Protein AF-A0A959P4P5-F1 (afdb_monomer_lite)

pLDDT: mean 85.53, std 10.46, range [49.31, 95.31]

Sequence (75 aa):
DGDVHTNTIENFWSLLKRGLYGIYHQVSDKHLERYLDEFSARFNTRSLTTQERFENFLVDSESYLSHKRLTKKAI

Structure (mmCIF, N/CA/C/O backbone):
data_AF-A0A959P4P5-F1
#
_entry.id   AF-A0A959P4P5-F1
#
loop_
_atom_site.group_PDB
_atom_site.id
_atom_site.type_symbol
_atom_site.label_atom_id
_atom_site.label_alt_id
_atom_site.label_comp_id
_atom_site.label_asym_id
_atom_site.label_entity_id
_atom_site.label_seq_id
_atom_site.pdbx_PDB_ins_code
_atom_site.Cartn_x
_atom_site.Cartn_y
_atom_site.Cartn_z
_atom_site.occupancy
_atom_site.B_iso_or_equiv
_atom_site.auth_seq_id
_atom_site.auth_comp_id
_atom_site.auth_asym_id
_atom_site.auth_atom_id
_atom_site.pdbx_PDB_model_num
ATOM 1 N N . ASP A 1 1 ? 6.163 -11.645 -30.522 1.00 53.94 1 ASP A N 1
ATOM 2 C CA . ASP A 1 1 ? 5.805 -11.579 -29.094 1.00 53.94 1 ASP A CA 1
ATOM 3 C C . ASP A 1 1 ? 4.897 -10.395 -28.855 1.00 53.94 1 ASP A C 1
ATOM 5 O O . ASP A 1 1 ? 5.213 -9.307 -29.317 1.00 53.94 1 ASP A O 1
ATOM 9 N N . GLY A 1 2 ? 3.717 -10.631 -28.284 1.00 66.50 2 GLY A N 1
ATOM 10 C CA . GLY A 1 2 ? 2.714 -9.586 -28.081 1.00 66.50 2 GLY A CA 1
ATOM 11 C C . GLY A 1 2 ? 3.033 -8.735 -26.855 1.00 66.50 2 GLY A C 1
ATOM 12 O O . GLY A 1 2 ? 3.362 -9.275 -25.805 1.00 66.50 2 GLY A O 1
ATOM 13 N N . ASP A 1 3 ? 2.861 -7.421 -26.982 1.00 73.56 3 ASP A N 1
ATOM 14 C CA . ASP A 1 3 ? 3.052 -6.389 -25.942 1.00 73.56 3 ASP A CA 1
ATOM 15 C C . ASP A 1 3 ? 2.101 -6.50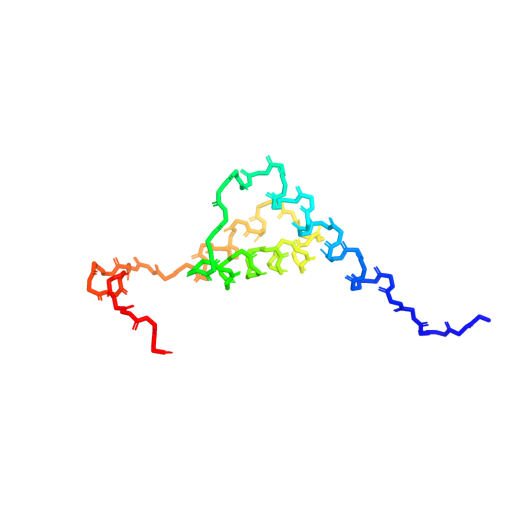2 -24.729 1.00 73.56 3 ASP A C 1
ATOM 17 O O . ASP A 1 3 ? 2.061 -5.630 -23.862 1.00 73.56 3 ASP A O 1
ATOM 21 N N . VAL A 1 4 ? 1.297 -7.565 -24.651 1.00 81.88 4 VAL A N 1
ATOM 22 C CA . VAL A 1 4 ? 0.303 -7.764 -23.596 1.00 81.88 4 VAL A CA 1
ATOM 23 C C . VAL A 1 4 ? 0.725 -8.941 -22.732 1.00 81.88 4 VAL A C 1
ATOM 25 O O . VAL A 1 4 ? 0.664 -10.093 -23.156 1.00 81.88 4 VAL A O 1
ATOM 28 N N . HIS A 1 5 ? 1.121 -8.644 -21.495 1.00 84.88 5 HIS A N 1
ATOM 29 C CA . HIS A 1 5 ? 1.501 -9.643 -20.502 1.00 84.88 5 HIS A CA 1
ATOM 30 C C . HIS A 1 5 ? 0.853 -9.371 -19.137 1.00 84.88 5 HIS A C 1
ATOM 32 O O . HIS A 1 5 ? 0.672 -8.225 -18.718 1.00 84.88 5 HIS A O 1
ATOM 38 N N . THR A 1 6 ? 0.570 -10.435 -18.391 1.00 91.06 6 THR A N 1
ATOM 39 C CA . THR A 1 6 ? -0.010 -10.398 -17.036 1.00 91.06 6 THR A CA 1
ATOM 40 C C . THR A 1 6 ? 1.042 -10.410 -15.923 1.00 91.06 6 THR A C 1
ATOM 42 O O . THR A 1 6 ? 0.695 -10.373 -14.744 1.00 91.06 6 THR A O 1
ATOM 45 N N . ASN A 1 7 ? 2.331 -10.366 -16.277 1.00 89.94 7 ASN A N 1
ATOM 46 C CA . ASN A 1 7 ? 3.462 -10.457 -15.344 1.00 89.94 7 ASN A CA 1
ATOM 47 C C . ASN A 1 7 ? 3.343 -9.513 -14.136 1.00 89.94 7 ASN A C 1
ATOM 49 O O . ASN A 1 7 ? 3.634 -9.901 -13.007 1.00 89.94 7 ASN A O 1
ATOM 53 N N . THR A 1 8 ? 2.886 -8.276 -14.349 1.00 90.75 8 THR A N 1
ATOM 54 C CA . THR A 1 8 ? 2.725 -7.288 -13.273 1.00 90.75 8 THR A CA 1
ATOM 55 C C . THR A 1 8 ? 1.673 -7.719 -12.252 1.00 90.75 8 THR A C 1
ATOM 57 O O . THR A 1 8 ? 1.931 -7.680 -11.049 1.00 90.75 8 THR A O 1
ATOM 60 N N . ILE A 1 9 ? 0.496 -8.150 -12.718 1.00 92.62 9 ILE A N 1
ATOM 61 C CA . ILE A 1 9 ? -0.613 -8.518 -11.832 1.00 92.62 9 ILE A CA 1
ATOM 62 C C . ILE A 1 9 ? -0.344 -9.860 -11.138 1.00 92.62 9 ILE A C 1
ATOM 64 O O . ILE A 1 9 ? -0.614 -10.013 -9.949 1.00 92.62 9 ILE A O 1
ATOM 68 N N . GLU A 1 10 ? 0.277 -10.814 -11.831 1.00 94.75 10 GLU A N 1
ATOM 69 C CA . GLU A 1 10 ? 0.683 -12.100 -11.254 1.00 94.75 10 GLU A CA 1
ATOM 70 C C . GLU A 1 10 ? 1.745 -11.939 -10.162 1.00 94.75 10 GLU A C 1
ATOM 72 O O . GLU A 1 10 ? 1.679 -12.602 -9.119 1.00 94.75 10 GLU A O 1
ATOM 77 N N . ASN A 1 11 ? 2.695 -11.022 -10.365 1.00 93.88 11 ASN A N 1
ATOM 78 C CA . ASN A 1 11 ? 3.705 -10.691 -9.366 1.00 93.88 11 ASN A CA 1
ATOM 79 C C . ASN A 1 11 ? 3.054 -10.119 -8.097 1.00 93.88 11 ASN A C 1
ATOM 81 O O . ASN A 1 11 ? 3.316 -10.615 -6.999 1.00 93.88 11 ASN A O 1
ATOM 85 N N . PHE A 1 12 ? 2.128 -9.165 -8.247 1.00 95.31 12 PHE A N 1
ATOM 86 C CA . PHE A 1 12 ? 1.376 -8.605 -7.121 1.00 95.31 12 PHE A CA 1
ATOM 87 C C . PHE A 1 12 ? 0.669 -9.693 -6.294 1.00 95.31 12 PHE A C 1
ATOM 89 O O . PHE A 1 12 ? 0.874 -9.790 -5.081 1.00 95.31 12 PHE A O 1
ATOM 96 N N . TRP A 1 13 ? -0.103 -10.572 -6.943 1.00 94.88 13 TRP A N 1
ATOM 97 C CA . TRP A 1 13 ? -0.820 -11.646 -6.245 1.00 94.88 13 TRP A CA 1
ATOM 98 C C . TRP A 1 13 ? 0.115 -12.660 -5.586 1.00 94.88 13 TRP A C 1
ATOM 100 O O . TRP A 1 13 ? -0.210 -13.206 -4.529 1.00 94.88 13 TRP A O 1
ATOM 110 N N . SER A 1 14 ? 1.277 -12.913 -6.185 1.00 94.94 14 SER A N 1
ATOM 111 C CA . SER A 1 14 ? 2.293 -13.793 -5.605 1.00 94.94 14 SER A CA 1
ATOM 112 C C . SER A 1 14 ? 2.856 -13.224 -4.300 1.00 94.94 14 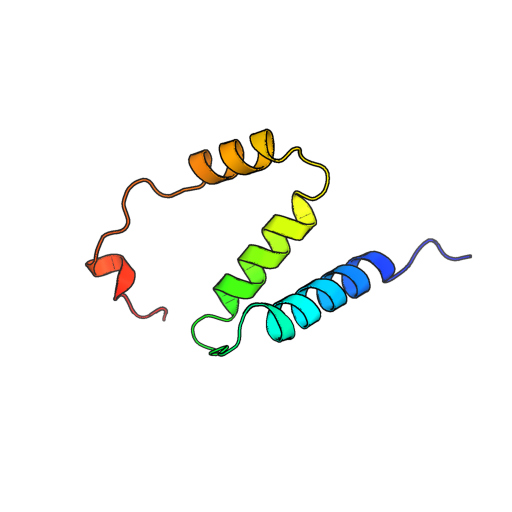SER A C 1
ATOM 114 O O . SER A 1 14 ? 3.017 -13.963 -3.325 1.00 94.94 14 SER A O 1
ATOM 116 N N . LEU A 1 15 ? 3.105 -11.910 -4.252 1.00 94.19 15 LEU A N 1
ATOM 117 C CA . LEU A 1 15 ? 3.566 -11.213 -3.049 1.00 94.19 15 LEU A CA 1
ATOM 118 C C . LEU A 1 15 ? 2.497 -11.189 -1.954 1.00 94.19 15 LEU A C 1
ATOM 120 O O . LEU A 1 15 ? 2.807 -11.527 -0.810 1.00 94.19 15 LEU A O 1
ATOM 124 N N . LEU A 1 16 ? 1.248 -10.862 -2.303 1.00 94.31 16 LEU A N 1
ATOM 125 C CA . LEU A 1 16 ? 0.135 -10.841 -1.352 1.00 94.31 16 LEU A CA 1
ATOM 126 C C . LEU A 1 16 ? -0.053 -12.207 -0.685 1.00 94.31 16 LEU A C 1
ATOM 128 O O . LEU A 1 16 ? -0.056 -12.298 0.540 1.00 94.31 16 LEU A O 1
ATOM 132 N N . LYS A 1 17 ? -0.150 -13.286 -1.475 1.00 92.88 17 LYS A N 1
ATOM 133 C CA . LYS A 1 17 ? -0.335 -14.646 -0.940 1.00 92.88 17 LYS A CA 1
ATOM 134 C C . LYS A 1 17 ? 0.793 -15.022 0.018 1.00 92.88 17 LYS A C 1
ATOM 136 O O . LYS A 1 17 ? 0.526 -15.494 1.117 1.00 92.88 17 LYS A O 1
ATOM 141 N N . ARG A 1 18 ? 2.053 -14.772 -0.359 1.00 94.12 18 ARG A N 1
ATOM 142 C CA . ARG A 1 18 ? 3.211 -15.068 0.503 1.00 94.12 18 ARG A CA 1
ATOM 143 C C . ARG A 1 18 ? 3.180 -14.267 1.804 1.00 94.12 18 ARG A C 1
ATOM 145 O O . ARG A 1 18 ? 3.508 -14.808 2.854 1.00 94.12 18 ARG A O 1
ATOM 152 N N . GLY A 1 19 ? 2.768 -13.005 1.733 1.00 92.31 19 GLY A N 1
ATOM 153 C CA . GLY A 1 19 ? 2.577 -12.155 2.900 1.00 92.31 19 GLY A CA 1
ATOM 154 C C . GLY A 1 19 ? 1.486 -12.669 3.837 1.00 92.31 19 GLY A C 1
ATOM 155 O O . GLY A 1 19 ? 1.728 -12.781 5.035 1.00 92.31 19 GLY A O 1
ATOM 156 N N . LEU A 1 20 ? 0.328 -13.053 3.293 1.00 90.25 20 LEU A N 1
ATOM 157 C CA . LEU A 1 20 ? -0.768 -13.659 4.056 1.00 90.25 20 LEU A CA 1
ATOM 158 C C . LEU A 1 20 ? -0.327 -14.947 4.753 1.00 90.25 20 LEU A C 1
ATOM 160 O O . LEU A 1 20 ? -0.577 -15.090 5.939 1.00 90.25 20 LEU A O 1
ATOM 164 N N . TYR A 1 21 ? 0.392 -15.839 4.070 1.00 89.69 21 TYR A N 1
ATOM 165 C CA . TYR A 1 21 ? 0.856 -17.083 4.692 1.00 89.69 21 TYR A CA 1
ATOM 166 C C . TYR A 1 21 ? 1.984 -16.890 5.716 1.00 89.69 21 TYR A C 1
ATOM 168 O O . TYR A 1 21 ? 2.039 -17.631 6.692 1.00 89.69 21 TYR A O 1
ATOM 176 N N . GLY A 1 22 ? 2.911 -15.953 5.486 1.00 89.69 22 GLY A N 1
ATOM 177 C CA . GLY A 1 22 ? 4.124 -15.825 6.303 1.00 89.69 22 GLY A CA 1
ATOM 178 C C . GLY A 1 22 ? 4.046 -14.800 7.435 1.00 89.69 22 GLY A C 1
ATOM 179 O O . GLY A 1 22 ? 4.677 -14.983 8.472 1.00 89.69 22 GLY A O 1
ATOM 180 N N . ILE A 1 23 ? 3.309 -13.705 7.241 1.00 90.31 23 ILE A N 1
ATOM 181 C CA . ILE A 1 23 ? 3.257 -12.580 8.187 1.00 90.31 23 ILE A CA 1
ATOM 182 C C . ILE A 1 23 ? 1.967 -12.659 9.010 1.00 90.31 23 ILE A C 1
ATOM 184 O O . ILE A 1 23 ? 2.002 -12.612 10.243 1.00 90.31 23 ILE A O 1
ATOM 188 N N . TYR A 1 24 ? 0.822 -12.825 8.345 1.00 88.75 24 TYR A N 1
ATOM 189 C CA . TYR A 1 24 ? -0.489 -12.773 8.991 1.00 88.75 24 TYR A CA 1
ATOM 190 C C . TYR A 1 24 ? -0.981 -14.176 9.361 1.00 88.75 24 TYR A C 1
ATOM 192 O O . TYR A 1 24 ? -1.612 -14.871 8.579 1.00 88.75 24 TYR A O 1
ATOM 200 N N . HIS A 1 25 ? -0.743 -14.584 10.604 1.00 80.81 25 HIS A N 1
ATOM 201 C CA . HIS A 1 25 ? -1.122 -15.919 11.082 1.00 80.81 25 HIS A CA 1
ATOM 202 C C . HIS A 1 25 ? -2.640 -16.081 11.295 1.00 80.81 25 HIS A C 1
ATOM 204 O O . HIS A 1 25 ? -3.145 -17.201 11.346 1.00 80.81 25 HIS A O 1
ATOM 210 N N . GLN A 1 26 ? -3.375 -14.969 11.415 1.00 84.44 26 GLN A N 1
ATOM 211 C CA . GLN A 1 26 ? -4.835 -14.932 11.498 1.00 84.44 26 GLN A CA 1
ATOM 212 C C . GLN A 1 26 ? -5.367 -13.773 10.654 1.00 84.44 26 GLN A C 1
ATOM 214 O O . GLN A 1 26 ? -5.269 -12.608 11.037 1.00 84.44 26 GLN A O 1
ATOM 219 N N . VAL A 1 27 ? -5.925 -14.105 9.493 1.00 83.88 27 VAL A N 1
ATOM 220 C CA . VAL A 1 27 ? -6.545 -13.151 8.569 1.00 83.88 27 VAL A CA 1
ATOM 221 C C . VAL A 1 27 ? -8.053 -13.198 8.793 1.00 83.88 27 VAL A C 1
ATOM 223 O O . VAL A 1 27 ? -8.642 -14.274 8.845 1.00 83.88 27 VAL A O 1
ATOM 226 N N . SER A 1 28 ? -8.681 -12.034 8.946 1.00 86.75 28 SER A N 1
ATOM 227 C CA . SER A 1 28 ? -10.138 -11.907 9.034 1.00 86.75 28 SER A CA 1
ATOM 228 C C . SER A 1 28 ? -10.644 -11.058 7.882 1.00 86.75 28 SER A C 1
ATOM 230 O O . SER A 1 28 ? -10.053 -10.018 7.587 1.00 86.75 28 SER A O 1
ATOM 232 N N . ASP A 1 29 ? -11.783 -11.446 7.310 1.00 86.75 29 ASP A N 1
ATOM 233 C CA . ASP A 1 29 ? -12.461 -10.706 6.238 1.00 86.75 29 ASP A CA 1
ATOM 234 C C . ASP A 1 29 ? -12.702 -9.235 6.601 1.00 86.75 29 ASP A C 1
ATOM 236 O O . ASP A 1 29 ? -12.619 -8.359 5.745 1.00 86.75 29 ASP A O 1
ATOM 240 N N . LYS A 1 30 ? -12.894 -8.939 7.896 1.00 86.19 30 LYS A N 1
ATOM 241 C CA . LYS A 1 30 ? -13.071 -7.576 8.425 1.00 86.19 30 LYS A CA 1
ATOM 242 C C . LYS A 1 30 ? -11.901 -6.632 8.134 1.00 86.19 30 LYS A C 1
ATOM 244 O O . LYS A 1 30 ? -12.074 -5.423 8.219 1.00 86.19 30 LYS A O 1
ATOM 249 N N . HIS A 1 31 ? -10.711 -7.166 7.873 1.00 86.25 31 HIS A N 1
ATOM 250 C CA . HIS A 1 31 ? -9.500 -6.383 7.628 1.00 86.25 31 HIS A CA 1
ATOM 251 C C . HIS A 1 31 ? -8.935 -6.612 6.223 1.00 86.25 31 HIS A C 1
ATOM 253 O O . HIS A 1 31 ? -7.837 -6.142 5.935 1.00 86.25 31 HIS A O 1
ATOM 259 N N . LEU A 1 32 ? -9.664 -7.318 5.351 1.00 90.06 32 LEU A N 1
ATOM 260 C CA . LEU A 1 32 ? -9.177 -7.681 4.022 1.00 90.06 32 LEU A CA 1
ATOM 261 C C . LEU A 1 32 ? -8.798 -6.450 3.191 1.00 90.06 32 LEU A C 1
ATOM 263 O O . LEU A 1 32 ? -7.737 -6.442 2.571 1.00 90.06 32 LEU A O 1
ATOM 267 N N . GLU A 1 33 ? -9.618 -5.399 3.255 1.00 90.75 33 GLU A N 1
ATOM 268 C CA . GLU A 1 33 ? -9.348 -4.100 2.625 1.00 90.75 33 GLU A CA 1
ATOM 269 C C . GLU A 1 33 ? -7.988 -3.528 3.055 1.00 90.75 33 GLU A C 1
ATOM 271 O O . GLU A 1 33 ? -7.175 -3.157 2.216 1.00 90.75 33 GLU A O 1
ATOM 276 N N . ARG A 1 34 ? -7.667 -3.593 4.352 1.00 89.25 34 ARG A N 1
ATOM 277 C CA . ARG A 1 34 ? -6.429 -3.035 4.912 1.00 89.25 34 ARG A CA 1
ATOM 278 C C . ARG A 1 34 ? -5.201 -3.798 4.443 1.00 89.25 34 ARG A C 1
ATOM 280 O O . ARG A 1 34 ? -4.174 -3.187 4.164 1.00 89.25 34 ARG A O 1
ATOM 287 N N . TYR A 1 35 ? -5.301 -5.124 4.344 1.00 91.31 35 TYR A N 1
ATOM 288 C CA . TYR A 1 35 ? -4.216 -5.927 3.787 1.00 91.31 35 TYR A CA 1
ATOM 289 C C . TYR A 1 35 ? -4.005 -5.585 2.308 1.00 91.31 35 TYR A C 1
ATOM 291 O O . TYR A 1 35 ? -2.874 -5.360 1.887 1.00 91.31 35 TYR A O 1
ATOM 299 N N . LEU A 1 36 ? -5.075 -5.492 1.516 1.00 92.94 36 LEU A N 1
ATOM 300 C CA . LEU A 1 36 ? -4.967 -5.139 0.098 1.00 92.94 36 LEU A CA 1
ATOM 301 C C . LEU A 1 36 ? -4.357 -3.749 -0.110 1.00 92.94 36 LEU A C 1
ATOM 303 O O . LEU A 1 36 ? -3.463 -3.611 -0.950 1.00 92.94 36 LEU A O 1
ATOM 307 N N . ASP A 1 37 ? -4.775 -2.756 0.673 1.00 92.06 37 ASP A N 1
ATOM 308 C CA . ASP A 1 37 ? -4.231 -1.397 0.626 1.00 92.06 37 ASP A CA 1
ATOM 309 C C . ASP A 1 37 ? -2.735 -1.387 0.948 1.00 92.06 37 ASP A C 1
ATOM 311 O O . ASP A 1 37 ? -1.933 -0.791 0.226 1.00 92.06 37 ASP A O 1
ATOM 315 N N . GLU A 1 38 ? -2.328 -2.124 1.982 1.00 90.44 38 GLU A N 1
ATOM 316 C CA . GLU A 1 38 ? -0.930 -2.235 2.382 1.00 90.44 38 GLU A CA 1
ATOM 317 C C . GLU A 1 38 ? -0.058 -2.849 1.277 1.00 90.44 38 GLU A C 1
ATOM 319 O O . GLU A 1 38 ? 0.993 -2.301 0.926 1.00 90.44 38 GLU A O 1
ATOM 324 N N . PHE A 1 39 ? -0.474 -3.983 0.703 1.00 93.75 39 PHE A N 1
ATOM 325 C CA . PHE A 1 39 ? 0.284 -4.622 -0.377 1.00 93.75 39 PHE A CA 1
ATOM 326 C C . PHE A 1 39 ? 0.291 -3.774 -1.647 1.00 93.75 39 PHE A C 1
ATOM 328 O O . PHE A 1 39 ? 1.312 -3.738 -2.336 1.00 93.75 39 PHE A O 1
ATOM 335 N N . SER A 1 40 ? -0.795 -3.055 -1.933 1.00 93.94 40 SER A N 1
ATOM 336 C CA . SER A 1 40 ? -0.870 -2.122 -3.061 1.00 93.94 40 SER A CA 1
ATOM 337 C C . SER A 1 40 ? 0.107 -0.965 -2.879 1.00 93.94 40 SER A C 1
ATOM 339 O O . SER A 1 40 ? 0.907 -0.690 -3.776 1.00 93.94 40 SER A O 1
ATOM 341 N N . ALA A 1 41 ? 0.139 -0.355 -1.692 1.00 91.81 41 ALA A N 1
ATOM 342 C CA . ALA A 1 41 ? 1.094 0.694 -1.355 1.00 91.81 41 ALA A CA 1
ATOM 343 C C . ALA A 1 41 ? 2.542 0.190 -1.465 1.00 91.81 41 ALA A C 1
ATOM 345 O O . ALA A 1 41 ? 3.375 0.830 -2.110 1.00 91.81 41 ALA A O 1
ATOM 346 N N . ARG A 1 42 ? 2.849 -0.994 -0.916 1.00 91.06 42 ARG A N 1
ATOM 347 C CA . ARG A 1 42 ? 4.182 -1.620 -1.020 1.00 91.06 42 ARG A CA 1
ATOM 348 C C . ARG A 1 42 ? 4.585 -1.882 -2.475 1.00 91.06 42 ARG A C 1
ATOM 350 O O . ARG A 1 42 ? 5.721 -1.603 -2.846 1.00 91.06 42 ARG A O 1
ATOM 357 N N . PHE A 1 43 ? 3.676 -2.409 -3.297 1.0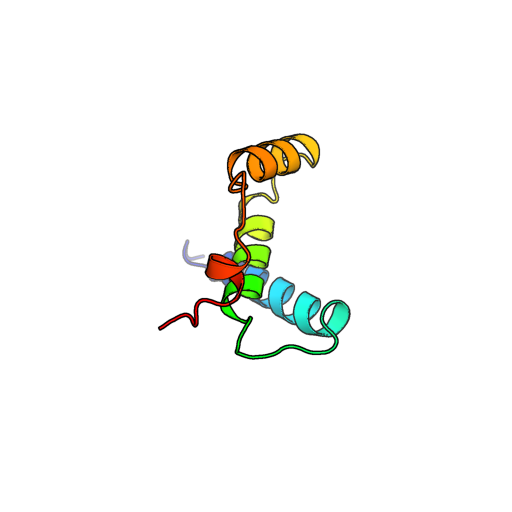0 93.94 43 PHE A N 1
ATOM 358 C CA . PHE A 1 43 ? 3.965 -2.740 -4.693 1.00 93.94 43 PHE A CA 1
ATOM 359 C C . PHE A 1 43 ? 4.166 -1.493 -5.556 1.00 93.94 43 PHE A C 1
ATOM 361 O O . PHE A 1 43 ? 5.092 -1.450 -6.370 1.00 93.94 43 PHE A O 1
ATOM 368 N N . ASN A 1 44 ? 3.337 -0.469 -5.360 1.00 93.12 44 ASN A N 1
ATOM 369 C CA . ASN A 1 44 ? 3.393 0.774 -6.127 1.00 93.12 44 ASN A CA 1
ATOM 370 C C . ASN A 1 44 ? 4.589 1.647 -5.734 1.00 93.12 44 ASN A C 1
ATOM 372 O O . ASN A 1 44 ? 5.153 2.325 -6.585 1.00 93.12 44 ASN A O 1
ATOM 376 N N . THR A 1 45 ? 5.034 1.573 -4.478 1.00 93.56 45 THR A N 1
ATOM 377 C CA . THR A 1 45 ? 6.197 2.329 -3.983 1.00 93.56 45 THR A CA 1
ATOM 378 C C . THR A 1 45 ? 7.511 1.547 -4.031 1.00 93.56 45 THR A C 1
ATOM 380 O O . THR A 1 45 ? 8.516 2.006 -3.499 1.00 93.56 45 THR A O 1
ATOM 383 N N . ARG A 1 46 ? 7.549 0.374 -4.678 1.00 91.69 46 ARG A N 1
ATOM 384 C CA . ARG A 1 46 ? 8.713 -0.538 -4.666 1.00 91.69 46 ARG A CA 1
ATOM 385 C C . ARG A 1 46 ? 10.020 0.058 -5.205 1.00 91.69 46 ARG A C 1
ATOM 387 O O . ARG A 1 46 ? 11.083 -0.472 -4.908 1.00 91.69 46 ARG 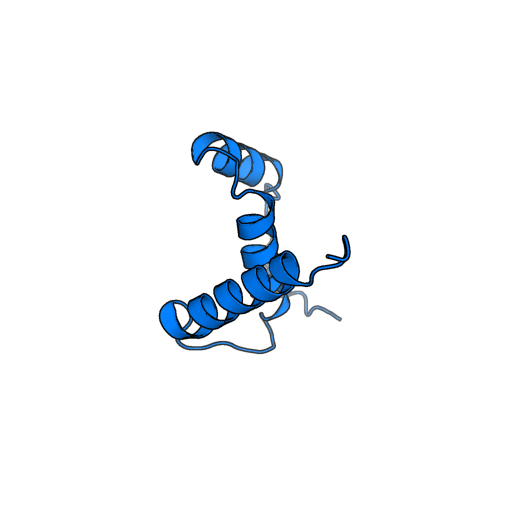A O 1
ATOM 394 N N . SER A 1 47 ? 9.938 1.098 -6.031 1.00 94.31 47 SER A N 1
ATOM 395 C CA . SER A 1 47 ? 11.096 1.796 -6.602 1.00 94.31 47 SER A CA 1
ATOM 396 C C . SER A 1 47 ? 11.608 2.942 -5.731 1.00 94.31 47 SER A C 1
ATOM 398 O O . SER A 1 47 ? 12.679 3.468 -6.011 1.00 94.31 47 SER A O 1
ATOM 400 N N . LEU A 1 48 ? 10.843 3.347 -4.716 1.00 94.25 48 LEU A N 1
ATOM 401 C CA . LEU A 1 48 ? 11.216 4.416 -3.800 1.00 94.25 48 LEU A CA 1
ATOM 402 C C . LEU A 1 48 ? 12.177 3.895 -2.732 1.00 94.25 48 LEU A C 1
ATOM 404 O O . LEU A 1 48 ? 12.106 2.737 -2.302 1.00 94.25 48 LEU A O 1
ATOM 408 N N . THR A 1 49 ? 13.037 4.781 -2.247 1.00 94.62 49 THR A N 1
ATOM 409 C CA . THR A 1 49 ? 13.870 4.508 -1.080 1.00 94.62 49 THR A CA 1
ATOM 410 C C . THR A 1 49 ? 13.010 4.374 0.178 1.00 94.62 49 THR A C 1
ATOM 412 O O . THR A 1 49 ? 11.879 4.860 0.264 1.00 94.62 49 THR A O 1
ATOM 415 N N . THR A 1 50 ? 13.549 3.711 1.202 1.00 89.19 50 THR A N 1
ATOM 416 C CA . THR A 1 50 ? 12.857 3.570 2.492 1.00 89.19 50 THR A CA 1
ATOM 417 C C . THR A 1 50 ? 12.509 4.926 3.106 1.00 89.19 50 THR A C 1
ATOM 419 O O . THR A 1 50 ? 11.445 5.055 3.706 1.00 89.19 50 THR A O 1
ATOM 422 N N . GLN A 1 51 ? 13.372 5.931 2.928 1.00 93.31 51 GLN A N 1
ATOM 423 C CA . GLN A 1 51 ? 13.137 7.279 3.435 1.00 93.31 51 GLN A CA 1
ATOM 424 C C . GLN A 1 51 ? 11.950 7.946 2.731 1.00 93.31 51 GLN A C 1
ATOM 426 O O . GLN A 1 51 ? 11.013 8.357 3.405 1.00 93.31 51 GLN A O 1
ATOM 431 N N . GLU A 1 52 ? 11.926 7.959 1.397 1.00 93.06 52 GLU A N 1
ATOM 432 C CA . GLU A 1 52 ? 10.814 8.541 0.626 1.00 93.06 52 GLU A CA 1
ATOM 433 C C . GLU A 1 52 ? 9.480 7.849 0.937 1.00 93.06 52 GLU A C 1
ATOM 435 O O . GLU A 1 52 ? 8.440 8.491 1.067 1.00 93.06 52 GLU A O 1
ATOM 440 N N . ARG A 1 53 ? 9.497 6.520 1.111 1.00 90.88 53 ARG A N 1
ATOM 441 C CA . ARG A 1 53 ? 8.302 5.760 1.510 1.00 90.88 53 ARG A CA 1
ATOM 442 C C . ARG A 1 53 ? 7.801 6.154 2.891 1.00 90.88 53 ARG A C 1
ATOM 444 O O . ARG A 1 53 ? 6.592 6.223 3.096 1.00 90.88 53 ARG A O 1
ATOM 451 N N . PHE A 1 54 ? 8.716 6.361 3.831 1.00 88.75 54 PHE A N 1
ATOM 452 C CA . PHE A 1 54 ? 8.374 6.773 5.184 1.00 88.75 54 PHE A CA 1
ATOM 453 C C . PHE A 1 54 ? 7.808 8.195 5.204 1.00 88.75 54 PHE A C 1
ATOM 455 O O . PHE A 1 54 ? 6.776 8.425 5.825 1.00 88.75 54 PHE A O 1
ATOM 462 N N . GLU A 1 55 ? 8.428 9.120 4.473 1.00 91.38 55 GLU A N 1
ATOM 463 C CA . GLU A 1 55 ? 7.952 10.499 4.340 1.00 91.38 55 GLU A CA 1
ATOM 464 C C . GLU A 1 55 ? 6.545 10.555 3.727 1.00 91.38 55 GLU A C 1
ATOM 466 O O . GLU A 1 55 ? 5.657 11.171 4.315 1.00 91.38 55 GLU A O 1
ATOM 471 N N . ASN A 1 56 ? 6.300 9.835 2.625 1.00 88.12 56 ASN A N 1
ATOM 472 C CA . ASN A 1 56 ? 4.966 9.741 2.019 1.00 88.12 56 ASN A CA 1
ATOM 473 C C . ASN A 1 56 ? 3.928 9.195 3.006 1.00 88.12 56 ASN A C 1
ATOM 475 O O . ASN A 1 56 ? 2.839 9.744 3.131 1.00 88.12 56 ASN A O 1
ATOM 479 N N . PHE A 1 57 ? 4.282 8.154 3.764 1.00 85.44 57 PHE A N 1
ATOM 480 C CA . PHE A 1 57 ? 3.380 7.586 4.762 1.00 85.44 57 PHE A CA 1
ATOM 481 C C . PHE A 1 57 ? 3.026 8.583 5.871 1.00 85.44 57 PHE A C 1
ATOM 483 O O . PHE A 1 57 ? 1.885 8.614 6.320 1.00 85.44 57 PHE A O 1
ATOM 490 N N . LEU A 1 58 ? 3.982 9.403 6.315 1.00 87.25 58 LEU A N 1
ATOM 491 C CA . LEU A 1 58 ? 3.717 10.437 7.316 1.00 87.25 58 LEU A CA 1
ATOM 492 C C . LEU A 1 58 ? 2.782 11.523 6.780 1.00 87.25 58 LEU A C 1
ATOM 494 O O . LEU A 1 58 ? 1.892 11.959 7.507 1.00 87.25 58 LEU A O 1
ATOM 498 N N . VAL A 1 59 ? 2.963 11.935 5.524 1.00 86.62 59 VAL A N 1
ATOM 499 C CA . VAL A 1 59 ? 2.088 12.919 4.870 1.00 86.62 59 VAL A CA 1
ATOM 500 C C . VAL A 1 59 ? 0.669 12.374 4.705 1.00 86.62 59 VAL A C 1
ATOM 502 O O . VAL A 1 59 ? -0.292 13.084 4.994 1.00 86.62 59 VAL A O 1
ATOM 505 N N . ASP A 1 60 ? 0.541 11.110 4.301 1.00 82.44 60 ASP A N 1
ATOM 506 C CA . ASP A 1 60 ? -0.751 10.448 4.102 1.00 82.44 60 ASP A CA 1
ATOM 507 C C . ASP A 1 60 ? -1.426 10.046 5.424 1.00 82.44 60 ASP A C 1
ATOM 509 O O . ASP A 1 60 ? -2.626 9.756 5.458 1.00 82.44 60 ASP A O 1
ATOM 513 N N . SER A 1 61 ? -0.675 10.007 6.530 1.00 79.25 61 SER A N 1
ATOM 514 C CA . SER A 1 61 ? -1.226 9.634 7.827 1.00 79.25 61 SER A CA 1
ATOM 515 C C . SER A 1 61 ? -2.201 10.700 8.336 1.00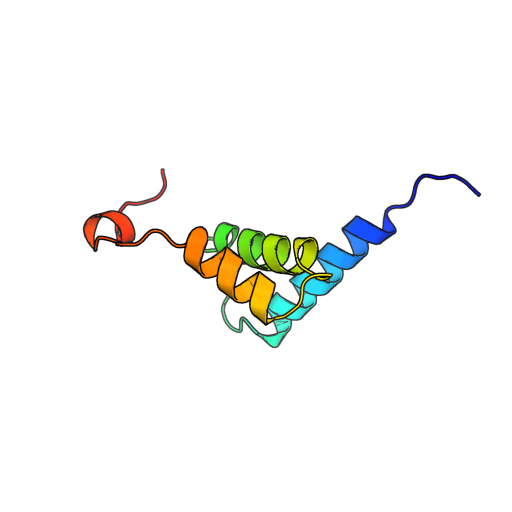 79.25 61 SER A C 1
ATOM 517 O O . SER A 1 61 ? -1.847 11.861 8.549 1.00 79.25 61 SER A O 1
ATOM 519 N N . GLU A 1 62 ? -3.460 10.308 8.569 1.00 71.06 62 GLU A N 1
ATOM 520 C CA . GLU A 1 62 ? -4.405 11.181 9.264 1.00 71.06 62 GLU A CA 1
ATOM 521 C C . GLU A 1 62 ? -3.881 11.459 10.682 1.00 71.06 62 GLU A C 1
ATOM 523 O O . GLU A 1 62 ? -3.695 10.553 11.496 1.00 71.06 62 GLU A O 1
ATOM 528 N N . SER A 1 63 ? -3.686 12.736 10.997 1.00 68.12 63 SER A N 1
ATOM 529 C CA . SER A 1 63 ? -3.028 13.209 12.220 1.00 68.12 63 SER A CA 1
ATOM 530 C C . SER A 1 63 ? -3.771 12.889 13.525 1.00 68.12 63 SER A C 1
A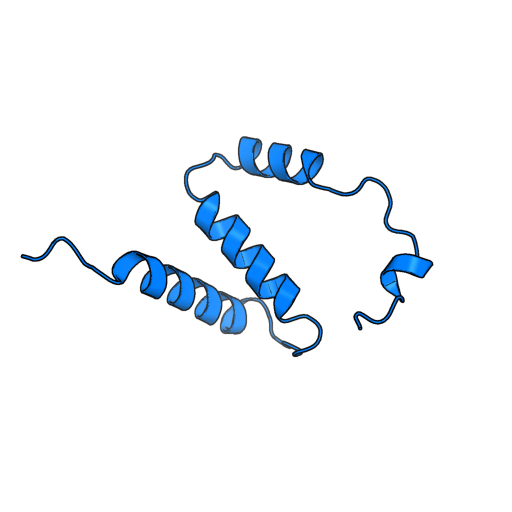TOM 532 O O . SER A 1 63 ? -3.194 13.025 14.605 1.00 68.12 63 SER A O 1
ATOM 534 N N . TYR A 1 64 ? -5.032 12.442 13.468 1.00 70.25 64 TYR A N 1
ATOM 535 C CA . TYR A 1 64 ? -5.787 12.043 14.657 1.00 70.25 64 TYR A CA 1
ATOM 536 C C . TYR A 1 64 ? -6.897 11.021 14.368 1.00 70.25 64 TYR A C 1
ATOM 538 O O . TYR A 1 64 ? -7.931 11.334 13.772 1.00 70.25 64 TYR A O 1
ATOM 546 N N . LEU A 1 65 ? -6.735 9.807 14.902 1.00 71.44 65 LEU A N 1
ATOM 547 C CA . LEU A 1 65 ? -7.742 8.751 14.833 1.00 71.44 65 LEU A CA 1
ATOM 548 C C . LEU A 1 65 ? -8.574 8.709 16.127 1.00 71.44 65 LEU A C 1
ATOM 550 O O . LEU A 1 65 ? -8.188 8.115 17.132 1.00 71.44 65 LEU A O 1
ATOM 554 N N . SER A 1 66 ? -9.746 9.349 16.120 1.00 79.00 66 SER A N 1
ATOM 555 C CA . SER A 1 66 ? -10.649 9.318 17.279 1.00 79.00 66 SER A CA 1
ATOM 556 C C . SER A 1 66 ? -11.155 7.896 17.568 1.00 79.00 66 SER A C 1
ATOM 558 O O . SER A 1 66 ? -11.544 7.175 16.649 1.00 79.00 66 SER A O 1
ATOM 560 N N . HIS A 1 67 ? -11.295 7.519 18.845 1.00 76.19 67 HIS A N 1
ATOM 561 C CA . HIS A 1 67 ? -11.917 6.245 19.252 1.00 76.19 67 HIS A CA 1
ATOM 562 C C . HIS A 1 67 ? -13.322 6.042 18.644 1.00 76.19 67 HIS A C 1
ATOM 564 O O . HIS A 1 67 ? -13.718 4.928 18.294 1.00 76.19 67 HIS A O 1
ATOM 570 N N . LYS A 1 68 ? -14.070 7.137 18.446 1.00 81.38 68 LYS A N 1
ATOM 571 C CA . LYS A 1 68 ? -15.377 7.111 17.767 1.00 81.38 68 LYS A CA 1
ATOM 572 C C . LYS A 1 68 ? -15.269 6.754 16.278 1.00 81.38 68 LYS A C 1
ATOM 574 O O . LYS A 1 68 ? -16.205 6.182 15.736 1.00 81.38 68 LYS A O 1
ATOM 579 N N . ARG A 1 69 ? -14.152 7.090 15.617 1.00 77.88 69 ARG A N 1
ATOM 580 C CA . ARG A 1 69 ? -13.854 6.679 14.233 1.00 77.88 69 ARG A CA 1
ATOM 581 C C . ARG A 1 69 ? -13.419 5.213 14.177 1.00 77.88 69 ARG A C 1
ATOM 583 O O . ARG A 1 69 ? -13.906 4.496 13.317 1.00 77.88 69 ARG A O 1
ATOM 590 N N . LEU A 1 70 ? -12.595 4.759 15.126 1.00 71.94 70 LEU A N 1
ATOM 591 C CA . LEU A 1 70 ? -12.143 3.360 15.223 1.00 71.94 70 LEU A CA 1
ATOM 592 C C . LEU A 1 70 ? -13.287 2.351 15.363 1.00 71.94 70 LEU A C 1
ATOM 594 O O . LEU A 1 70 ? -13.225 1.255 14.819 1.00 71.94 70 LEU A O 1
ATOM 598 N N . THR A 1 71 ? -14.327 2.719 16.107 1.00 80.50 71 THR A N 1
ATOM 599 C CA . THR A 1 71 ? -15.481 1.848 16.383 1.00 80.50 71 THR A CA 1
ATOM 600 C C . THR A 1 71 ? -16.648 2.064 15.422 1.00 80.50 71 THR A C 1
ATOM 602 O O . THR A 1 71 ? -17.669 1.381 15.529 1.00 80.50 71 THR A O 1
ATOM 605 N N . LYS A 1 72 ? -16.520 2.992 14.465 1.00 77.62 72 LYS A N 1
ATOM 606 C CA . LYS A 1 72 ? -17.554 3.224 13.461 1.00 77.62 72 LYS A CA 1
ATOM 607 C C . LYS A 1 72 ? -17.573 2.016 12.525 1.00 77.62 72 LYS A C 1
ATOM 609 O O . LYS A 1 72 ? -16.624 1.784 11.785 1.00 77.62 72 LYS A O 1
ATOM 614 N N . LYS A 1 73 ? -18.641 1.222 12.600 1.00 52.62 73 LYS A N 1
ATOM 615 C CA . LYS A 1 73 ? -18.857 0.077 11.714 1.00 52.62 73 LYS A CA 1
ATOM 616 C C . LYS A 1 73 ? -18.852 0.604 10.274 1.00 52.62 73 LYS A C 1
ATOM 618 O O . LYS A 1 73 ? -19.678 1.462 9.959 1.00 52.62 73 LYS A O 1
ATOM 623 N N . ALA A 1 74 ? -17.895 0.159 9.459 1.00 58.69 74 ALA A N 1
ATOM 624 C CA . ALA A 1 74 ? -17.948 0.376 8.019 1.00 58.69 74 ALA A CA 1
ATOM 625 C C . ALA A 1 74 ? -19.284 -0.208 7.535 1.00 58.69 74 ALA A C 1
ATOM 627 O O . ALA A 1 74 ? -19.623 -1.336 7.907 1.00 58.69 74 ALA A O 1
ATOM 628 N N . ILE A 1 75 ? -20.089 0.633 6.882 1.00 49.31 75 ILE A N 1
ATOM 629 C CA . ILE A 1 75 ? -21.409 0.266 6.352 1.00 49.31 75 ILE A CA 1
ATOM 630 C C . ILE A 1 75 ? -21.193 -0.588 5.113 1.00 49.31 75 ILE A C 1
ATOM 632 O O . ILE A 1 75 ? -20.372 -0.156 4.275 1.00 49.31 75 ILE A O 1
#

Secondary structure (DSSP, 8-state):
--S---HHHHHHHHHHHHHHHHT-SS--GGGHHHHHHHHHHHHHTTTS-HHHHHHHHHHHS-S---HHHHT----

Foldseek 3Di:
DDPDDCVLVVVLVVVLVCCCVPPPPDDDPQCPVVSSVVSVLCSVCVVPDPVVSVVVCVVVDDPDDDPCNVPPPDD

Radius of gyration: 15.94 Å; chains: 1; bounding box: 35×30×48 Å